Protein AF-F3GM41-F1 (afdb_monomer)

Structure (mmCIF, N/CA/C/O backbone):
data_AF-F3GM41-F1
#
_entry.id   AF-F3GM41-F1
#
loop_
_atom_site.group_PDB
_atom_site.id
_atom_site.type_symbol
_atom_site.label_atom_id
_atom_site.label_alt_id
_atom_site.label_comp_id
_atom_site.label_asym_id
_atom_site.label_entity_id
_atom_site.label_seq_id
_atom_site.pdbx_PDB_ins_code
_atom_site.Cartn_x
_atom_site.Cartn_y
_atom_site.Cartn_z
_atom_site.occupancy
_atom_site.B_iso_or_equiv
_atom_site.auth_seq_id
_atom_site.auth_comp_id
_atom_site.auth_asym_id
_atom_site.auth_atom_id
_atom_site.pdbx_PDB_model_num
ATOM 1 N N . MET A 1 1 ? -15.640 -6.448 -15.808 1.00 43.72 1 MET A N 1
ATOM 2 C CA . MET A 1 1 ? -14.346 -6.171 -15.148 1.00 43.72 1 MET A CA 1
ATOM 3 C C . MET A 1 1 ? -14.638 -5.852 -13.695 1.00 43.72 1 MET A C 1
ATOM 5 O O . MET A 1 1 ? -15.061 -4.747 -13.393 1.00 43.72 1 MET A O 1
ATOM 9 N N . THR A 1 2 ? -14.557 -6.848 -12.822 1.00 48.38 2 THR A N 1
ATOM 10 C CA . THR A 1 2 ? -14.881 -6.700 -11.400 1.00 48.38 2 THR A CA 1
ATOM 11 C C . THR A 1 2 ? -13.761 -5.901 -10.745 1.00 48.38 2 THR A C 1
ATOM 13 O O . THR A 1 2 ? -12.609 -6.329 -10.791 1.00 48.38 2 THR A O 1
ATOM 16 N N . THR A 1 3 ? -14.065 -4.728 -10.190 1.00 57.44 3 THR A N 1
ATOM 17 C CA . THR A 1 3 ? -13.121 -3.984 -9.347 1.00 57.44 3 THR A CA 1
ATOM 18 C C . THR A 1 3 ? -12.560 -4.953 -8.306 1.00 57.44 3 THR A C 1
ATOM 20 O O . THR A 1 3 ? -13.365 -5.624 -7.656 1.00 57.44 3 THR A O 1
ATOM 23 N N . PRO A 1 4 ? -11.229 -5.093 -8.155 1.00 62.69 4 PRO A N 1
ATOM 24 C CA . PRO A 1 4 ? -10.666 -5.931 -7.106 1.00 62.69 4 PRO A CA 1
ATOM 25 C C . PRO A 1 4 ? -11.100 -5.351 -5.761 1.00 62.69 4 PRO A C 1
ATOM 27 O O . PRO A 1 4 ? -10.591 -4.333 -5.299 1.00 62.69 4 PRO A O 1
ATOM 30 N N . ALA A 1 5 ? -12.114 -5.983 -5.188 1.00 79.06 5 ALA A N 1
ATOM 31 C CA . ALA A 1 5 ? -12.678 -5.653 -3.901 1.00 79.06 5 ALA A CA 1
ATOM 32 C C . ALA A 1 5 ? -12.242 -6.721 -2.904 1.00 79.06 5 ALA A C 1
ATOM 34 O O . ALA A 1 5 ? -12.062 -7.894 -3.243 1.00 79.06 5 ALA A O 1
ATOM 35 N N . ARG A 1 6 ? -12.064 -6.298 -1.656 1.00 89.75 6 ARG A N 1
ATOM 36 C CA . ARG A 1 6 ? -11.722 -7.188 -0.551 1.00 89.75 6 ARG A CA 1
ATOM 37 C C . ARG A 1 6 ? -12.755 -8.317 -0.461 1.00 89.75 6 ARG A C 1
ATOM 39 O O . ARG A 1 6 ? -13.956 -8.058 -0.511 1.00 89.75 6 ARG A O 1
ATOM 46 N N . LEU A 1 7 ? -12.289 -9.555 -0.309 1.00 91.38 7 LEU A N 1
ATOM 47 C CA . LEU A 1 7 ? -13.179 -10.714 -0.227 1.00 91.38 7 LEU A CA 1
ATOM 48 C C . LEU A 1 7 ? -14.168 -10.577 0.952 1.00 91.38 7 LEU A C 1
ATOM 50 O O . LEU A 1 7 ? -13.818 -9.986 1.990 1.00 91.38 7 LEU A O 1
ATOM 54 N N . PRO A 1 8 ? -15.400 -11.102 0.811 1.00 90.38 8 PRO A N 1
ATOM 55 C CA . PRO A 1 8 ? -16.386 -11.083 1.884 1.00 90.38 8 PRO A CA 1
ATOM 56 C C . PRO A 1 8 ? -15.949 -11.969 3.061 1.00 90.38 8 PRO A C 1
ATOM 58 O O . PRO A 1 8 ? -15.035 -12.790 2.950 1.00 90.38 8 PRO A O 1
ATOM 61 N N . ALA A 1 9 ? -16.613 -11.798 4.206 1.00 85.38 9 ALA A N 1
ATOM 62 C CA . ALA A 1 9 ? -16.456 -12.712 5.333 1.00 85.38 9 ALA A CA 1
ATOM 63 C C . ALA A 1 9 ? -16.763 -14.162 4.886 1.00 85.38 9 ALA A C 1
ATOM 65 O O . ALA A 1 9 ? -17.653 -14.354 4.055 1.00 85.38 9 ALA A O 1
ATOM 66 N N . PRO A 1 10 ? -16.036 -15.174 5.394 1.00 90.12 10 PRO A N 1
ATOM 67 C CA . PRO A 1 10 ? -15.124 -15.126 6.545 1.00 90.12 10 PRO A CA 1
ATOM 68 C C . PRO A 1 10 ? -13.648 -14.822 6.206 1.00 90.12 10 PRO A C 1
ATOM 70 O O . PRO A 1 10 ? -12.781 -14.985 7.060 1.00 90.12 10 PRO A O 1
ATOM 73 N N . MET A 1 11 ? -13.324 -14.392 4.980 1.00 91.88 11 MET A N 1
ATOM 74 C CA . MET A 1 11 ? -11.934 -14.101 4.599 1.00 91.88 11 MET A CA 1
ATOM 75 C C . MET A 1 11 ? -11.383 -12.851 5.306 1.00 91.88 11 MET A C 1
ATOM 77 O O . MET A 1 11 ? -12.117 -11.896 5.571 1.00 91.88 11 MET A O 1
ATOM 81 N N . GLY A 1 12 ? -10.065 -12.823 5.539 1.00 88.31 12 GLY A N 1
ATOM 82 C CA . GLY A 1 12 ? -9.378 -11.711 6.208 1.00 88.31 12 GLY A CA 1
ATOM 83 C C . GLY A 1 12 ? -9.425 -11.816 7.733 1.00 88.31 12 GLY A C 1
ATOM 84 O O . GLY A 1 12 ? -9.996 -10.959 8.393 1.00 88.31 12 GLY A O 1
ATOM 85 N N . LEU A 1 13 ? -8.814 -12.867 8.286 1.00 91.69 13 LEU A N 1
ATOM 86 C CA . LEU A 1 13 ? -8.839 -13.171 9.725 1.00 91.69 13 LEU A CA 1
ATOM 87 C C . LEU A 1 13 ? -7.992 -12.220 10.586 1.00 91.69 13 LEU A C 1
ATOM 89 O O . LEU A 1 13 ? -8.179 -12.162 11.794 1.00 91.69 13 LEU A O 1
ATOM 93 N N . LEU A 1 14 ? -7.051 -11.498 9.973 1.00 94.31 14 LEU A N 1
ATOM 94 C CA . LEU A 1 14 ? -6.094 -10.625 10.668 1.00 94.31 14 LEU A CA 1
ATOM 95 C C . LEU A 1 14 ? -6.461 -9.136 10.584 1.00 94.31 14 LEU A C 1
ATOM 97 O O . LEU A 1 14 ? -5.657 -8.285 10.948 1.00 94.31 14 LEU A O 1
ATOM 101 N N . ILE A 1 15 ? -7.658 -8.823 10.086 1.00 95.44 15 ILE A N 1
ATOM 102 C CA . ILE A 1 15 ? -8.156 -7.453 9.947 1.00 95.44 15 ILE A CA 1
ATOM 103 C C . ILE A 1 15 ? -9.444 -7.273 10.744 1.00 95.44 15 ILE A C 1
ATOM 105 O O . ILE A 1 15 ? -10.335 -8.123 10.719 1.00 95.44 15 ILE A O 1
ATOM 109 N N . ASP A 1 16 ? -9.575 -6.132 11.408 1.00 95.81 16 ASP A N 1
ATOM 110 C CA . ASP A 1 16 ? -10.807 -5.741 12.086 1.00 95.81 16 ASP A CA 1
ATOM 111 C C . ASP A 1 16 ? -11.671 -4.894 11.144 1.00 95.81 16 ASP A C 1
ATOM 113 O O . ASP A 1 16 ? -11.400 -3.722 10.875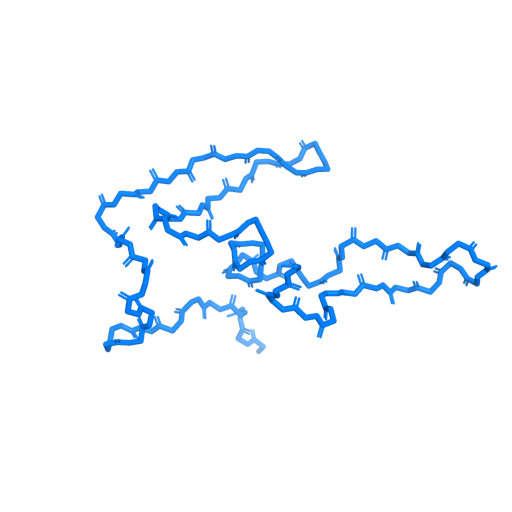 1.00 95.81 16 ASP A O 1
ATOM 117 N N . ARG A 1 17 ? -12.753 -5.500 10.644 1.00 93.25 17 ARG A N 1
ATOM 118 C CA . ARG A 1 17 ? -13.685 -4.867 9.695 1.00 93.25 17 ARG A CA 1
ATOM 119 C C . ARG A 1 17 ? -14.563 -3.786 10.334 1.00 93.25 17 ARG A C 1
ATOM 121 O O . ARG A 1 17 ? -15.234 -3.064 9.604 1.00 93.25 17 ARG A O 1
ATOM 128 N N . THR A 1 18 ? -14.568 -3.671 11.662 1.00 95.38 18 THR A N 1
ATOM 129 C CA . THR A 1 18 ? -15.331 -2.649 12.398 1.00 95.38 18 THR A CA 1
ATOM 130 C C . THR A 1 18 ? -14.536 -1.362 12.614 1.00 95.38 18 THR A C 1
ATOM 132 O O . THR A 1 18 ? -15.105 -0.348 13.015 1.00 95.38 18 THR A O 1
ATOM 135 N N . ARG A 1 19 ? -13.229 -1.378 12.317 1.00 97.31 19 ARG A N 1
ATOM 136 C CA . ARG A 1 19 ? -12.309 -0.257 12.543 1.00 97.31 19 ARG A CA 1
ATOM 137 C C . ARG A 1 19 ? -11.660 0.203 11.234 1.00 97.31 19 ARG A C 1
ATOM 139 O O . ARG A 1 19 ? -10.529 -0.195 10.942 1.00 97.31 19 ARG A O 1
ATOM 146 N N . PRO A 1 20 ? -12.354 1.026 10.428 1.00 96.50 20 PRO A N 1
ATOM 147 C CA . PRO A 1 20 ? -11.756 1.639 9.251 1.00 96.50 20 PRO A CA 1
ATOM 148 C C . PRO A 1 20 ? -10.695 2.673 9.644 1.00 96.50 20 PRO A C 1
ATOM 150 O O . PRO A 1 20 ? -10.861 3.423 10.605 1.00 96.50 20 PRO A O 1
ATOM 153 N N . LEU A 1 21 ? -9.615 2.725 8.867 1.00 97.94 21 LEU A N 1
ATOM 154 C CA . LEU A 1 21 ? -8.518 3.677 9.011 1.00 97.94 21 LEU A CA 1
ATOM 155 C C . LEU A 1 21 ? -8.309 4.434 7.700 1.00 97.94 21 LEU A C 1
ATOM 157 O O . LEU A 1 21 ? -8.373 3.853 6.616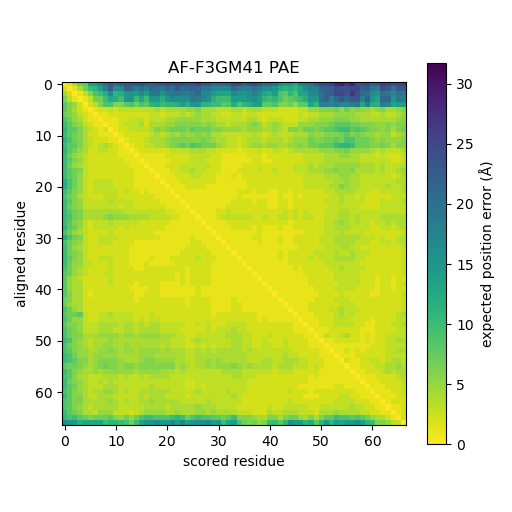 1.00 97.94 21 LEU A O 1
ATOM 161 N N . THR A 1 22 ? -7.999 5.722 7.801 1.00 98.00 22 THR A N 1
ATOM 162 C CA . THR A 1 22 ? -7.691 6.574 6.648 1.00 98.00 22 THR A CA 1
ATOM 163 C C . THR A 1 22 ? -6.193 6.836 6.588 1.00 98.00 22 THR A C 1
ATOM 165 O O . THR A 1 22 ? -5.584 7.180 7.599 1.00 98.00 22 THR A O 1
ATOM 168 N N . PHE A 1 23 ? -5.600 6.713 5.403 1.00 97.50 23 PHE A N 1
ATOM 169 C CA . PHE A 1 23 ? -4.194 7.044 5.168 1.00 97.50 23 PHE A CA 1
ATOM 170 C C . PHE A 1 23 ? -4.004 7.676 3.788 1.00 97.50 23 PHE A C 1
ATOM 172 O O . PHE A 1 23 ? -4.861 7.556 2.910 1.00 97.50 23 PHE A O 1
ATOM 179 N N . SER A 1 24 ? -2.875 8.353 3.585 1.00 97.69 24 SER A N 1
ATOM 180 C CA . SER A 1 24 ? -2.487 8.900 2.287 1.00 97.69 24 SER A CA 1
ATOM 181 C C . SER A 1 24 ? -1.333 8.107 1.678 1.00 97.69 24 SER A C 1
ATOM 183 O O . SER A 1 24 ? -0.422 7.649 2.367 1.00 97.69 24 SER A O 1
ATOM 185 N N . PHE A 1 25 ? -1.379 7.933 0.360 1.00 95.50 25 PHE A N 1
ATOM 186 C CA . PHE A 1 25 ? -0.315 7.329 -0.430 1.00 95.50 25 PHE A CA 1
ATOM 187 C C . PHE A 1 25 ? -0.253 8.028 -1.787 1.00 95.50 25 PHE A C 1
ATOM 189 O O . PHE A 1 25 ? -1.274 8.144 -2.465 1.00 95.50 25 PHE A O 1
ATOM 196 N N . ASP A 1 26 ? 0.934 8.495 -2.184 1.00 94.12 26 ASP A N 1
ATOM 197 C CA . ASP A 1 26 ? 1.141 9.172 -3.476 1.00 94.12 26 ASP A CA 1
ATOM 198 C C . ASP A 1 26 ? 0.174 10.362 -3.676 1.00 94.12 26 ASP A C 1
ATOM 200 O O . ASP A 1 26 ? -0.483 10.510 -4.704 1.00 94.12 26 ASP A O 1
ATOM 204 N N . GLY A 1 27 ? -0.020 11.155 -2.612 1.00 95.50 27 GLY A N 1
ATOM 205 C CA . GLY A 1 27 ? -0.925 12.312 -2.601 1.00 95.50 27 GLY A CA 1
ATOM 206 C C . GLY A 1 27 ? -2.425 11.987 -2.635 1.00 95.50 27 GLY A C 1
ATOM 207 O O . GLY A 1 27 ? -3.239 12.906 -2.592 1.00 95.50 27 GLY A O 1
ATOM 208 N N . LYS A 1 28 ? -2.817 10.706 -2.680 1.00 95.94 28 LYS A N 1
ATOM 209 C CA . LYS A 1 28 ? -4.219 10.271 -2.688 1.00 95.94 28 LYS A CA 1
ATOM 210 C C . LYS A 1 28 ? -4.600 9.599 -1.371 1.00 95.94 28 LYS A C 1
ATOM 212 O O . LYS A 1 28 ? -3.835 8.816 -0.815 1.00 95.94 28 LYS A O 1
ATOM 217 N N . THR A 1 29 ? -5.802 9.890 -0.887 1.00 97.75 29 THR A N 1
ATOM 218 C CA . THR A 1 29 ? -6.367 9.262 0.313 1.00 97.75 29 THR A CA 1
ATOM 219 C C . THR A 1 29 ? -6.967 7.896 -0.014 1.00 97.75 29 THR A C 1
ATOM 221 O O . THR A 1 29 ? -7.670 7.744 -1.016 1.00 97.75 29 THR A O 1
ATOM 224 N N . TYR A 1 30 ? -6.714 6.919 0.852 1.00 96.88 30 TYR A N 1
ATOM 225 C CA . TYR A 1 30 ? -7.239 5.558 0.783 1.00 96.88 30 TYR A CA 1
ATOM 226 C C . TYR A 1 30 ? -7.818 5.132 2.137 1.00 96.88 30 TYR A C 1
ATOM 228 O O . TYR A 1 30 ? -7.471 5.690 3.182 1.00 96.88 30 TYR A O 1
ATOM 236 N N . GLN A 1 31 ? -8.689 4.121 2.110 1.00 96.69 31 GLN A N 1
ATOM 237 C CA . GLN A 1 31 ? -9.183 3.448 3.312 1.00 96.69 31 GLN A CA 1
ATOM 238 C C . GLN A 1 31 ? -8.530 2.077 3.485 1.00 96.69 31 GLN A C 1
ATOM 240 O O . GLN A 1 31 ? -8.462 1.281 2.548 1.00 96.69 31 GLN A O 1
ATOM 245 N N . GLY A 1 32 ? -8.097 1.792 4.704 1.00 96.25 32 GLY A N 1
ATOM 246 C CA . GLY A 1 32 ? -7.717 0.468 5.178 1.00 96.25 32 GLY A CA 1
ATOM 247 C C . GLY A 1 32 ? -8.562 0.065 6.383 1.00 96.25 32 GLY A C 1
ATOM 248 O O . GLY A 1 32 ? -9.485 0.771 6.788 1.00 96.25 32 GLY A O 1
ATOM 249 N N . LEU A 1 33 ? -8.229 -1.077 6.961 1.00 97.00 33 LEU A N 1
ATOM 250 C CA . LEU A 1 33 ? -8.798 -1.590 8.200 1.00 97.00 33 LEU A CA 1
ATOM 251 C C . LEU A 1 33 ? -7.681 -1.765 9.228 1.00 97.00 33 LEU A C 1
ATOM 253 O O . LEU A 1 33 ? -6.529 -2.011 8.867 1.00 97.00 33 LEU A O 1
ATOM 257 N N . GLN A 1 34 ? -8.006 -1.666 10.513 1.00 97.75 34 GLN A N 1
ATOM 258 C CA . GLN A 1 34 ? -7.058 -2.018 11.569 1.00 97.75 34 GLN A CA 1
ATOM 259 C C . GLN A 1 34 ? -6.535 -3.449 11.340 1.00 97.75 34 GLN A C 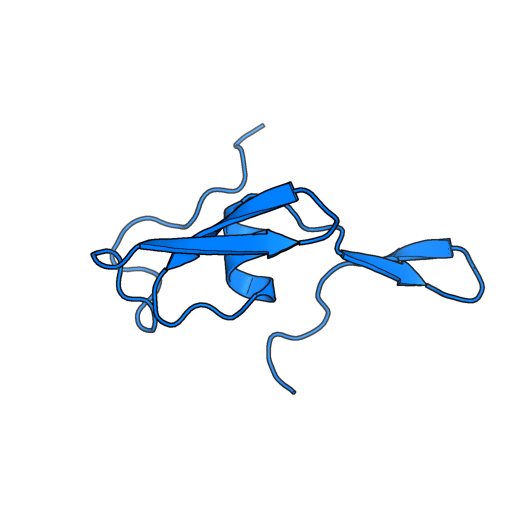1
ATOM 261 O O . GLN A 1 34 ? -7.320 -4.376 11.152 1.00 97.75 34 GLN A O 1
ATOM 266 N N . GLY A 1 35 ? -5.209 -3.617 11.351 1.00 96.50 35 GLY A N 1
ATOM 267 C CA . GLY A 1 35 ? -4.535 -4.887 1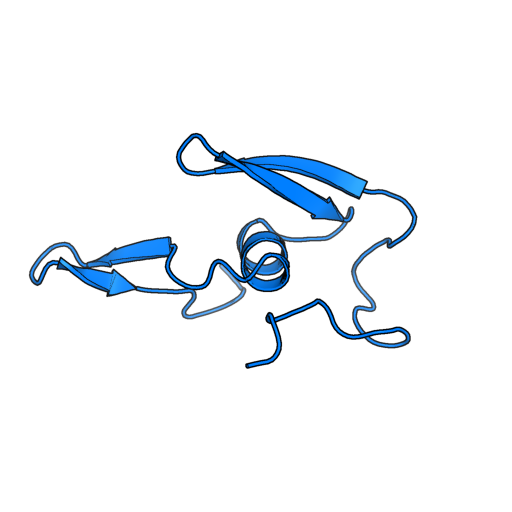1.040 1.00 96.50 35 GLY A CA 1
ATOM 268 C C . GLY A 1 35 ? -4.053 -5.014 9.590 1.00 96.50 35 GLY A C 1
ATOM 269 O O . GLY A 1 35 ? -3.242 -5.889 9.297 1.00 96.50 35 GLY A O 1
ATOM 270 N N . ASP A 1 36 ? -4.478 -4.124 8.687 1.00 96.50 36 ASP A N 1
ATOM 271 C CA . ASP A 1 36 ? -3.881 -4.050 7.354 1.00 96.50 36 ASP A CA 1
ATOM 272 C C . ASP A 1 36 ? -2.416 -3.597 7.420 1.00 96.50 36 ASP A C 1
ATOM 274 O O . ASP A 1 36 ? -2.044 -2.691 8.167 1.00 96.50 36 ASP A O 1
ATOM 278 N N . SER A 1 37 ? -1.605 -4.139 6.513 1.00 95.69 37 SER A N 1
ATOM 279 C CA . SER A 1 37 ? -0.417 -3.441 6.020 1.00 95.69 37 SER A CA 1
ATOM 280 C C . SER A 1 37 ? -0.804 -2.455 4.913 1.00 95.69 37 SER A C 1
ATOM 282 O O . SER A 1 37 ? -1.794 -2.665 4.201 1.00 95.69 37 SER A O 1
ATOM 284 N N . ILE A 1 38 ? 0.019 -1.428 4.676 1.00 95.19 38 ILE A N 1
ATOM 285 C CA . ILE A 1 38 ? -0.200 -0.468 3.578 1.00 95.19 38 ILE A CA 1
ATOM 286 C C . ILE A 1 38 ? -0.364 -1.184 2.227 1.00 95.19 38 ILE A C 1
ATOM 288 O O . ILE A 1 38 ? -1.255 -0.842 1.450 1.00 95.19 38 ILE A O 1
ATOM 292 N N . ALA A 1 39 ? 0.432 -2.226 1.962 1.00 94.75 39 ALA A N 1
ATOM 293 C CA . ALA A 1 39 ? 0.330 -3.009 0.731 1.00 94.75 39 ALA A CA 1
ATOM 294 C C . ALA A 1 39 ? -1.027 -3.725 0.602 1.00 94.75 39 ALA A C 1
ATOM 296 O O . ALA A 1 39 ? -1.666 -3.647 -0.449 1.00 94.75 39 ALA A O 1
ATOM 297 N N . SER A 1 40 ? -1.496 -4.382 1.670 1.00 94.81 40 SER A N 1
ATOM 298 C CA . SER A 1 40 ? -2.792 -5.077 1.671 1.00 94.81 40 SER A CA 1
ATOM 299 C C . SER A 1 40 ? -3.978 -4.117 1.507 1.00 94.81 40 SER A C 1
ATOM 301 O O . SER A 1 40 ? -4.893 -4.400 0.729 1.00 94.81 40 SER A O 1
ATOM 303 N N . ALA A 1 41 ? -3.925 -2.943 2.145 1.00 95.75 41 ALA A N 1
ATOM 304 C CA . ALA A 1 41 ? -4.947 -1.915 2.002 1.00 95.75 41 ALA A CA 1
ATOM 305 C C . ALA A 1 41 ? -4.991 -1.346 0.576 1.00 95.75 41 ALA A C 1
ATOM 307 O O . ALA A 1 41 ? -6.069 -1.228 -0.007 1.00 95.75 41 ALA A O 1
ATOM 308 N N . LEU A 1 42 ? -3.837 -1.049 -0.031 1.00 95.38 42 LEU A N 1
ATOM 309 C CA . LEU A 1 42 ? -3.771 -0.554 -1.411 1.00 95.38 42 LEU A CA 1
ATOM 310 C C . LEU A 1 42 ? -4.319 -1.574 -2.416 1.00 95.38 42 LEU A C 1
ATOM 312 O O . LEU A 1 42 ? -5.108 -1.204 -3.289 1.00 95.38 42 LEU A O 1
ATOM 316 N N . LEU A 1 43 ? -3.988 -2.859 -2.255 1.00 93.81 43 LEU A N 1
ATOM 317 C CA . LEU A 1 43 ? -4.543 -3.931 -3.085 1.00 93.81 43 LEU A CA 1
ATOM 318 C C . LEU A 1 43 ? -6.066 -4.032 -2.974 1.00 93.81 43 LEU A C 1
ATOM 320 O O . LEU A 1 43 ? -6.739 -4.164 -3.994 1.00 93.81 43 LEU A O 1
ATOM 324 N N . ALA A 1 44 ? -6.617 -3.914 -1.763 1.00 94.31 44 ALA A N 1
ATOM 325 C CA . ALA A 1 44 ? -8.063 -3.920 -1.542 1.00 94.31 44 ALA A CA 1
ATOM 326 C C . ALA A 1 44 ? -8.789 -2.704 -2.148 1.00 94.31 44 ALA A C 1
ATOM 328 O O . ALA A 1 44 ? -9.995 -2.766 -2.371 1.00 94.31 44 ALA A O 1
ATOM 329 N N . ASN A 1 45 ? -8.058 -1.619 -2.423 1.00 94.38 45 ASN A N 1
ATOM 330 C CA . ASN A 1 45 ? -8.535 -0.445 -3.161 1.00 94.38 45 ASN A CA 1
ATOM 331 C C . ASN A 1 45 ? -8.222 -0.534 -4.670 1.00 94.38 45 ASN A C 1
ATOM 333 O O . ASN A 1 45 ? -8.330 0.457 -5.393 1.00 94.38 45 ASN A O 1
ATOM 337 N N . GLY A 1 46 ? -7.773 -1.695 -5.153 1.00 92.81 46 GLY A N 1
ATOM 338 C CA . GLY A 1 46 ? -7.401 -1.926 -6.547 1.00 92.81 46 GLY A CA 1
ATOM 339 C C . GLY A 1 46 ? -6.134 -1.228 -7.022 1.00 92.81 46 GLY A C 1
ATOM 340 O O . GLY A 1 46 ? -5.875 -1.172 -8.227 1.00 92.81 46 GLY A O 1
ATOM 341 N N . ARG A 1 47 ? -5.300 -0.726 -6.106 1.00 93.69 47 ARG A N 1
ATOM 342 C CA . ARG A 1 47 ? -4.004 -0.126 -6.432 1.00 93.69 47 ARG A CA 1
ATOM 343 C C . ARG A 1 47 ? -2.905 -1.191 -6.399 1.00 93.69 47 ARG A C 1
ATOM 345 O O . ARG A 1 47 ? -2.236 -1.382 -5.391 1.00 93.69 47 ARG A O 1
ATOM 352 N N . PHE A 1 48 ? -2.698 -1.864 -7.533 1.00 91.69 48 PHE A N 1
ATOM 353 C CA . PHE A 1 48 ? -1.619 -2.852 -7.690 1.00 91.69 48 PHE A CA 1
ATOM 354 C C . PHE A 1 48 ? -0.268 -2.217 -8.056 1.00 91.69 48 PHE A C 1
ATOM 356 O O . PHE A 1 48 ? 0.780 -2.675 -7.613 1.00 91.69 48 PHE A O 1
ATOM 363 N N . LEU A 1 49 ? -0.273 -1.155 -8.869 1.00 94.19 49 LEU A N 1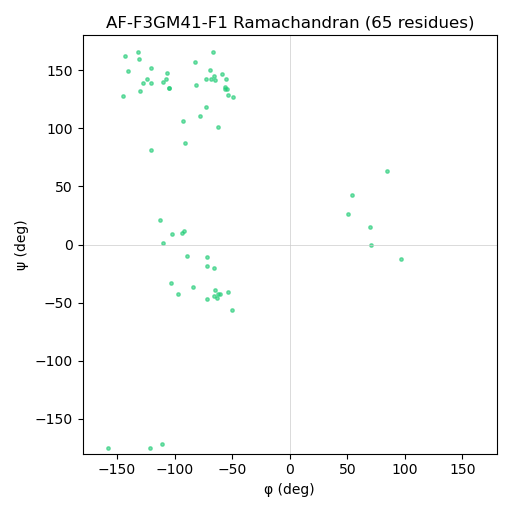
ATOM 364 C CA . LEU A 1 49 ? 0.946 -0.453 -9.271 1.00 94.19 49 LEU A CA 1
ATOM 365 C C . LEU A 1 49 ? 1.430 0.462 -8.138 1.00 94.19 49 LEU A C 1
ATOM 367 O O . LEU A 1 49 ? 0.796 1.481 -7.854 1.00 94.19 49 LEU A O 1
ATOM 371 N N . LEU A 1 50 ? 2.556 0.114 -7.518 1.00 92.75 50 LEU A N 1
ATOM 372 C CA . LEU A 1 50 ? 3.122 0.854 -6.386 1.00 92.75 50 LEU A CA 1
ATOM 373 C C . LEU A 1 50 ? 4.310 1.725 -6.781 1.00 92.75 50 LEU A C 1
ATOM 375 O O . LEU A 1 50 ? 4.509 2.788 -6.203 1.00 92.75 50 LEU A O 1
ATOM 379 N N . SER A 1 51 ? 5.107 1.285 -7.753 1.00 93.25 51 SER A N 1
ATOM 380 C CA . SER A 1 51 ? 6.297 2.017 -8.182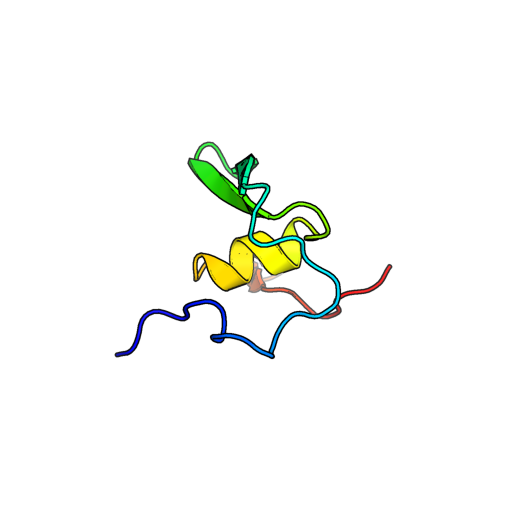 1.00 93.25 51 SER A CA 1
ATOM 381 C C . SER A 1 51 ? 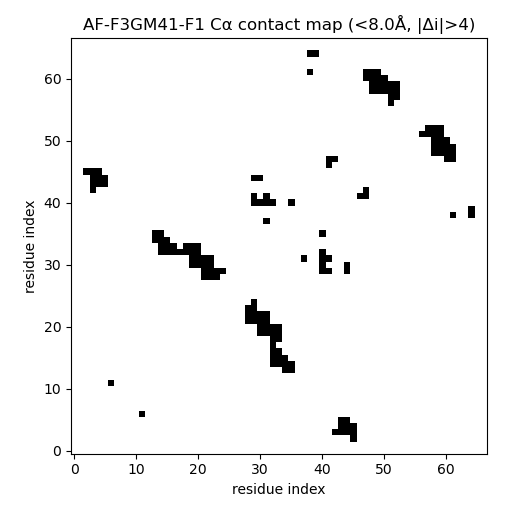6.715 1.643 -9.603 1.00 93.25 51 SER A C 1
ATOM 383 O O . SER A 1 51 ? 6.039 0.889 -10.313 1.00 93.25 51 SER A O 1
ATOM 385 N N . ARG A 1 52 ? 7.855 2.183 -10.036 1.00 95.50 52 ARG A N 1
ATOM 386 C CA . ARG A 1 52 ? 8.533 1.791 -11.269 1.00 95.50 52 ARG A CA 1
ATOM 387 C C . ARG A 1 52 ? 9.985 1.444 -10.974 1.00 95.50 52 ARG A C 1
ATOM 389 O O . ARG A 1 52 ? 10.639 2.121 -10.190 1.00 95.50 52 ARG A O 1
ATOM 396 N N . SER A 1 53 ? 10.502 0.385 -11.599 1.00 97.12 53 SER A N 1
ATOM 397 C CA . SER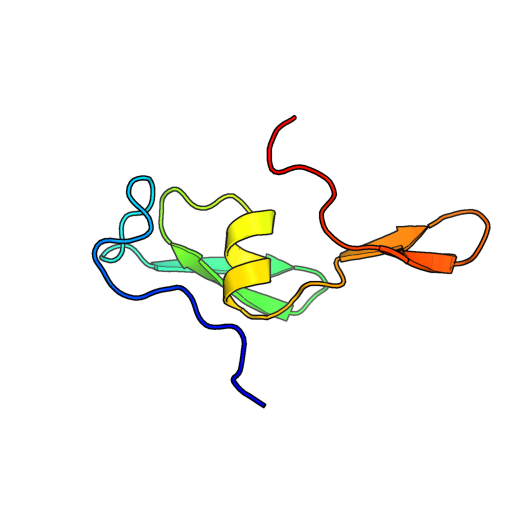 A 1 53 ? 11.892 -0.030 -11.362 1.00 97.12 53 SER A CA 1
ATOM 398 C C . SER A 1 53 ? 12.877 1.021 -11.843 1.00 97.12 53 SER A C 1
ATOM 400 O O . SER A 1 53 ? 12.710 1.523 -12.950 1.00 97.12 53 SER A O 1
ATOM 402 N N . PHE A 1 54 ? 13.952 1.224 -11.090 1.00 96.81 54 PHE A N 1
ATOM 403 C CA . PHE A 1 54 ? 14.963 2.243 -11.355 1.00 96.81 54 PHE A CA 1
ATOM 404 C C . PHE A 1 54 ? 15.500 2.249 -12.800 1.00 96.81 54 PHE A C 1
ATOM 406 O O . PHE A 1 54 ? 15.367 3.246 -13.496 1.00 96.81 54 PHE A O 1
ATOM 413 N N . LYS A 1 55 ? 16.036 1.122 -13.293 1.00 97.12 55 LYS A N 1
ATOM 414 C CA . LYS A 1 55 ? 16.733 1.083 -14.595 1.00 97.12 55 LYS A CA 1
ATOM 415 C C . LYS A 1 55 ? 15.810 1.216 -15.809 1.00 97.12 55 LYS A C 1
ATOM 417 O O . L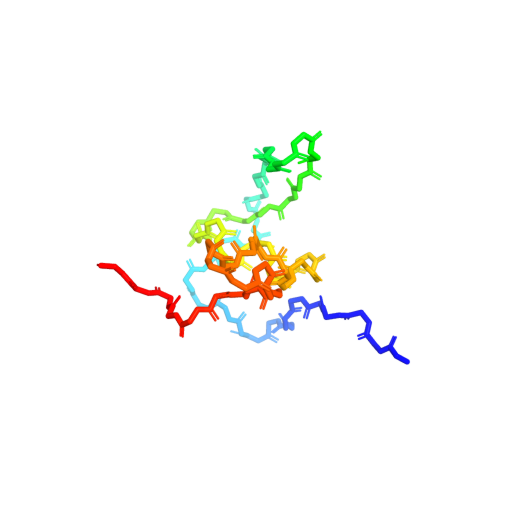YS A 1 55 ? 16.110 1.942 -16.744 1.00 97.12 55 LYS A O 1
ATOM 422 N N . TYR A 1 56 ? 14.714 0.460 -15.821 1.00 97.50 56 TYR A N 1
ATOM 423 C CA . TYR A 1 56 ? 13.870 0.311 -17.016 1.00 97.50 56 TYR A CA 1
ATOM 424 C C . TYR A 1 56 ? 12.511 0.998 -16.896 1.00 97.50 56 TYR A C 1
ATOM 426 O O . TYR A 1 56 ? 11.670 0.832 -17.773 1.00 97.50 56 TYR A O 1
ATOM 434 N N . HIS A 1 57 ? 12.249 1.670 -15.772 1.00 96.88 57 HIS A N 1
ATOM 435 C CA . HIS A 1 57 ? 10.989 2.351 -15.473 1.00 96.88 57 HIS A CA 1
ATOM 436 C C . HIS A 1 57 ? 9.728 1.480 -15.674 1.00 96.88 57 HIS A C 1
ATOM 438 O O . HIS A 1 57 ? 8.623 1.968 -15.911 1.00 96.88 57 HIS A O 1
ATOM 444 N N . ARG A 1 58 ? 9.886 0.155 -15.562 1.00 97.25 58 ARG A N 1
ATOM 445 C CA . ARG A 1 58 ? 8.793 -0.807 -15.719 1.00 97.25 58 ARG A CA 1
ATOM 446 C C . ARG A 1 58 ? 7.867 -0.759 -14.508 1.00 97.25 58 ARG A C 1
ATOM 448 O O . ARG A 1 58 ? 8.386 -0.639 -13.395 1.00 97.25 58 ARG A O 1
ATOM 455 N N . PRO A 1 59 ? 6.546 -0.903 -14.700 1.00 97.62 59 PRO A N 1
ATOM 456 C CA . PRO A 1 59 ? 5.580 -0.949 -13.606 1.00 97.62 59 PRO A CA 1
ATOM 457 C C . PRO A 1 59 ? 5.907 -2.064 -12.604 1.00 97.62 59 PRO A C 1
ATOM 459 O O . PRO A 1 59 ? 6.243 -3.177 -13.011 1.00 97.62 59 PRO A O 1
ATOM 462 N N . ARG A 1 60 ? 5.826 -1.765 -11.303 1.00 97.06 60 ARG A N 1
ATOM 463 C CA . ARG A 1 60 ? 6.069 -2.705 -10.198 1.00 97.06 60 ARG A CA 1
ATOM 464 C C . ARG A 1 60 ? 4.929 -2.664 -9.186 1.00 97.06 60 ARG A C 1
ATOM 466 O O . ARG A 1 60 ? 4.515 -1.591 -8.750 1.00 97.06 60 ARG A O 1
ATOM 473 N N . GLY A 1 61 ? 4.450 -3.845 -8.817 1.00 94.81 61 GLY A N 1
ATOM 474 C CA . GLY A 1 61 ? 3.536 -4.048 -7.697 1.00 94.81 61 GLY A CA 1
ATOM 475 C C . GLY A 1 61 ? 4.212 -4.789 -6.544 1.00 94.81 61 GLY A C 1
ATOM 476 O O . GLY A 1 61 ? 5.429 -5.001 -6.589 1.00 94.81 61 GLY A O 1
ATOM 477 N N . PRO A 1 62 ? 3.440 -5.186 -5.522 1.00 93.88 62 PRO A N 1
ATOM 478 C CA . PRO A 1 62 ? 3.937 -6.010 -4.428 1.00 93.88 62 PRO A CA 1
ATOM 479 C C . PRO A 1 62 ? 4.550 -7.315 -4.947 1.00 93.88 62 PRO A C 1
ATOM 481 O O . PRO A 1 62 ? 3.953 -7.987 -5.787 1.00 93.88 62 PRO A O 1
ATOM 484 N N . LEU A 1 63 ? 5.726 -7.676 -4.431 1.00 94.50 63 LEU A N 1
ATOM 485 C CA . LEU A 1 63 ? 6.351 -8.980 -4.679 1.00 94.50 63 LEU A CA 1
ATOM 486 C C . LEU A 1 63 ? 6.065 -9.957 -3.531 1.00 94.50 63 LEU A C 1
ATOM 488 O O . LEU A 1 63 ? 5.750 -11.117 -3.770 1.00 94.50 63 LEU A O 1
ATOM 492 N N . THR A 1 64 ? 6.160 -9.469 -2.292 1.00 94.62 64 THR A N 1
ATOM 493 C CA . THR A 1 64 ? 5.918 -10.211 -1.049 1.00 94.62 64 THR A CA 1
ATOM 494 C C . THR A 1 64 ? 4.988 -9.400 -0.139 1.00 94.62 64 THR A C 1
ATOM 496 O O . THR A 1 64 ? 4.777 -8.205 -0.359 1.00 94.62 64 THR A O 1
ATOM 499 N N . MET A 1 65 ? 4.430 -10.050 0.886 1.00 91.12 65 MET A N 1
ATOM 500 C CA . MET A 1 65 ? 3.635 -9.411 1.953 1.00 91.12 65 MET A CA 1
ATOM 501 C C . MET A 1 65 ? 4.339 -9.483 3.314 1.00 91.12 65 MET A C 1
ATOM 503 O O . MET A 1 65 ? 3.699 -9.403 4.358 1.00 91.12 65 MET A O 1
ATOM 507 N N . ALA A 1 66 ? 5.655 -9.671 3.286 1.00 85.81 66 ALA A N 1
ATOM 508 C CA . ALA A 1 66 ? 6.514 -9.808 4.449 1.00 85.81 66 ALA A CA 1
ATOM 509 C C . ALA A 1 66 ? 7.830 -9.068 4.187 1.00 85.81 66 ALA A C 1
ATOM 511 O O . ALA A 1 66 ? 8.262 -8.980 3.030 1.00 85.81 66 ALA A O 1
ATOM 512 N N . GLY A 1 67 ? 8.430 -8.554 5.258 1.00 71.00 67 GLY A N 1
ATOM 513 C CA . GLY A 1 67 ? 9.746 -7.921 5.294 1.00 71.00 67 GLY A CA 1
ATOM 514 C C . GLY A 1 67 ? 10.541 -8.456 6.469 1.00 71.00 67 GLY A C 1
ATOM 515 O O . GLY A 1 67 ? 9.890 -8.812 7.477 1.00 71.00 67 GLY A O 1
#

Foldseek 3Di:
DDQQADDDPPPDVQFDPVAKDWDDDPNDIFIDTPRDDPLRRCVNRVNQFRFADDPPRHTHGDPDPDD

Sequence (67 aa):
MTTPARLPAPMGLLIDRTRPLTFSFDGKTYQGLQGDSIASALLANGRFLLSRSFKYHRPRGPLTMAG

Radius of gyration: 13.23 Å; Cα contacts (8 Å, |Δi|>4): 80; chains: 1; bounding box: 33×27×30 Å

pLDDT: mean 91.59, std 10.79, range [43.72, 98.0]

Secondary structure (DSSP, 8-state):
-----PPPTTS-TTSEEEEEEEEEETTEEEEEEET--HHHHHHHTT----EE-TTT--EE--S-S--

Organism: NCBI:txid629263

Mean predicted aligned error: 4.01 Å

Nearest PDB structures (foldseek):
  2gah-assembly1_A  TM=8.645E-01  e=3.706E-03  Stenotrophomonas maltophilia
  1vrq-assembly1_A  TM=8.985E-01  e=7.741E-03  Corynebacterium sp. U-96
  6rm3-assembly1_SF0  TM=3.872E-01  e=8.195E+00  Vairimorpha necatrix

Solvent-accessible surface area (backbone atoms only — not comparable to full-atom values): 4360 Å² total; per-residue (Å²): 135,80,76,55,59,65,70,62,84,85,56,66,87,68,43,41,88,89,40,75,40,80,49,75,55,96,93,40,80,47,67,36,37,45,68,55,49,74,69,58,24,34,40,42,70,53,46,52,74,75,49,55,42,86,92,78,62,43,84,31,51,82,89,67,96,75,132

InterPro domains:
  IPR042204 2Fe-2S iron-sulfur cluster binding domain, N-terminal [G3DSA:3.10.20.440] (8-67)